Protein AF-A0A9D7NN34-F1 (afdb_monomer_lite)

pLDDT: mean 75.76, std 14.56, range [38.5, 91.81]

Sequence (81 aa):
PPGGATITYYQRTRHLFGELKIEIIGPDGDVVDSLPASKRRGINRITWSMRVKPPRVPKAAQIAFSGTRAARPAWHVYGCA

Radius of gyration: 25.1 Å; chains: 1; bounding box: 82×32×32 Å

Foldseek 3Di:
D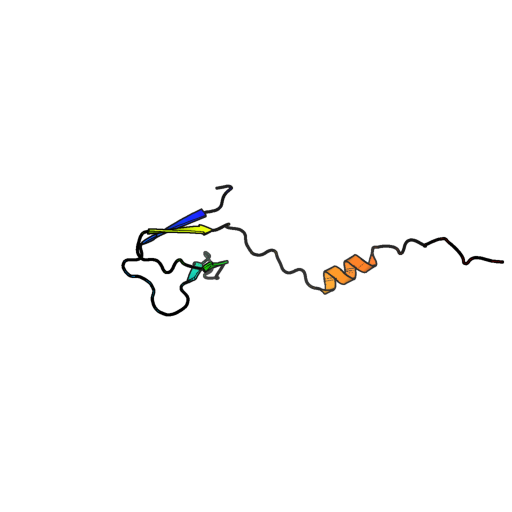QQADKDKDAAQDFQDDDWDWDFDADPVRDGQDIHGFDRDHGIGIDGHNPDGDPDDDPPVVVVVVVVPPPDDDPDDDDDDD

Structure (mmCIF, N/CA/C/O backbone):
data_AF-A0A9D7NN34-F1
#
_entry.id   AF-A0A9D7NN34-F1
#
loop_
_atom_site.group_PDB
_atom_site.id
_atom_site.type_symbol
_atom_site.label_atom_id
_atom_site.label_alt_id
_atom_site.label_comp_id
_atom_site.label_asym_id
_atom_site.label_entity_id
_atom_site.label_seq_id
_atom_site.pdbx_PDB_ins_code
_atom_site.Cartn_x
_atom_site.Cartn_y
_atom_site.Cartn_z
_atom_site.occupancy
_atom_site.B_iso_or_equiv
_atom_site.auth_seq_id
_atom_site.auth_comp_id
_atom_site.auth_asym_id
_atom_site.auth_atom_id
_atom_site.pdbx_PDB_model_num
ATOM 1 N N . PRO A 1 1 ? 6.081 10.994 -8.712 1.00 55.22 1 PRO A N 1
ATOM 2 C CA . PRO A 1 1 ? 6.758 11.788 -7.658 1.00 55.22 1 PRO A CA 1
ATOM 3 C C . PRO A 1 1 ? 8.029 11.060 -7.208 1.00 55.22 1 PRO A C 1
ATOM 5 O O . PRO A 1 1 ? 7.987 9.835 -7.104 1.00 55.22 1 PRO A O 1
ATOM 8 N N . PRO A 1 2 ? 9.138 11.770 -6.959 1.00 66.06 2 PRO A N 1
ATOM 9 C CA . PRO A 1 2 ? 10.435 11.162 -6.637 1.00 66.06 2 PRO A CA 1
ATOM 10 C C . PRO A 1 2 ? 10.448 10.314 -5.346 1.00 66.06 2 PRO A C 1
ATOM 12 O O . PRO A 1 2 ? 11.355 9.510 -5.165 1.00 66.06 2 PRO A O 1
ATOM 15 N N . GLY A 1 3 ? 9.432 10.441 -4.479 1.00 74.12 3 GLY A N 1
ATOM 16 C CA . GLY A 1 3 ? 9.305 9.710 -3.208 1.00 74.12 3 GLY A CA 1
ATOM 17 C C . GLY A 1 3 ? 8.355 8.502 -3.198 1.00 74.12 3 GLY A C 1
ATOM 18 O O . GLY A 1 3 ? 8.104 7.958 -2.127 1.00 74.12 3 GLY A O 1
ATOM 19 N N . GLY A 1 4 ? 7.811 8.085 -4.346 1.00 82.06 4 GLY A N 1
ATOM 20 C CA . GLY A 1 4 ? 6.770 7.049 -4.398 1.00 82.06 4 GLY A CA 1
ATOM 21 C C . GLY A 1 4 ? 5.347 7.614 -4.483 1.00 82.06 4 GLY A C 1
ATOM 22 O O . GLY A 1 4 ? 5.127 8.813 -4.300 1.00 82.06 4 GLY A O 1
ATOM 23 N N . ALA A 1 5 ? 4.379 6.759 -4.808 1.00 85.19 5 ALA A N 1
ATOM 24 C CA . ALA A 1 5 ? 2.957 7.082 -4.779 1.00 85.19 5 ALA A CA 1
ATOM 25 C C . ALA A 1 5 ? 2.376 6.798 -3.392 1.00 85.19 5 ALA A C 1
ATOM 27 O O . ALA A 1 5 ? 2.624 5.749 -2.804 1.00 85.19 5 ALA A O 1
ATOM 28 N N . THR A 1 6 ? 1.573 7.719 -2.875 1.00 87.94 6 THR A N 1
ATOM 29 C CA . THR A 1 6 ? 0.942 7.566 -1.564 1.00 87.94 6 THR A CA 1
ATOM 30 C C . THR A 1 6 ? -0.495 7.100 -1.733 1.00 87.94 6 THR A C 1
ATOM 32 O O . THR A 1 6 ? -1.345 7.851 -2.204 1.00 87.94 6 THR A O 1
ATOM 35 N N . ILE A 1 7 ? -0.780 5.878 -1.298 1.00 88.62 7 ILE A N 1
ATOM 36 C CA . ILE A 1 7 ? -2.115 5.285 -1.329 1.00 88.62 7 ILE A CA 1
ATOM 37 C C . ILE A 1 7 ? -2.749 5.509 0.041 1.00 88.62 7 ILE A C 1
ATOM 39 O O . ILE A 1 7 ? -2.251 5.027 1.060 1.00 88.62 7 ILE A O 1
ATOM 43 N N . THR A 1 8 ? -3.836 6.276 0.074 1.00 91.81 8 THR A N 1
ATOM 44 C CA . THR A 1 8 ? -4.599 6.536 1.299 1.00 91.81 8 THR A CA 1
ATOM 45 C C . THR A 1 8 ? -5.957 5.860 1.189 1.00 91.81 8 THR A C 1
ATOM 47 O O . THR A 1 8 ? -6.677 6.088 0.223 1.00 91.81 8 THR A O 1
ATOM 50 N N . TYR A 1 9 ? -6.310 5.037 2.173 1.00 89.12 9 TYR A N 1
ATOM 51 C CA . TYR A 1 9 ? -7.576 4.309 2.203 1.00 89.12 9 TYR A CA 1
ATOM 52 C C . TYR A 1 9 ? -8.193 4.344 3.599 1.00 89.12 9 TYR A C 1
ATOM 54 O O . TYR A 1 9 ? -7.505 4.510 4.610 1.00 89.12 9 TYR A O 1
ATOM 62 N N . TYR A 1 10 ? -9.514 4.195 3.648 1.00 91.75 10 TYR A N 1
ATOM 63 C CA . TYR A 1 10 ? -10.274 4.206 4.889 1.00 91.75 10 TYR A CA 1
ATOM 64 C C . TYR A 1 10 ? -10.704 2.793 5.283 1.00 91.75 10 TYR A C 1
ATOM 66 O O . TYR A 1 10 ? -11.354 2.090 4.512 1.00 91.75 10 TYR A O 1
ATOM 74 N N .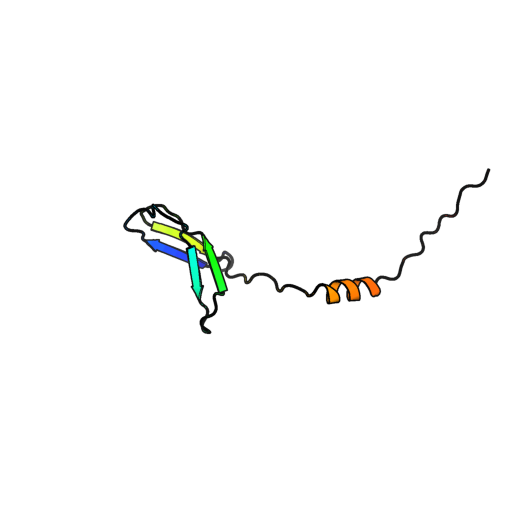 GLN A 1 11 ? -10.389 2.399 6.515 1.00 89.75 11 GLN A N 1
ATOM 7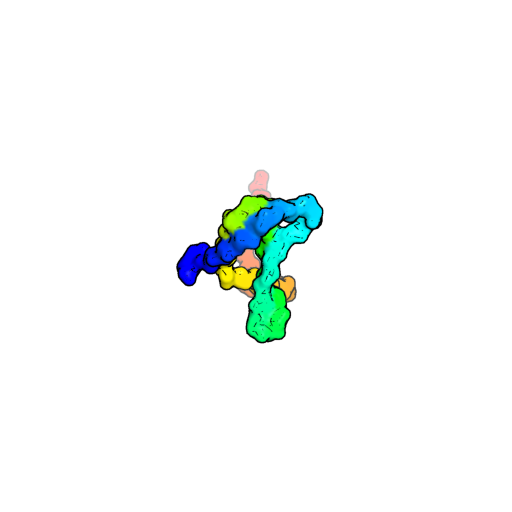5 C CA . GLN A 1 11 ? -10.910 1.188 7.140 1.00 89.75 11 GLN A CA 1
ATOM 76 C C . GLN A 1 11 ? -11.964 1.542 8.185 1.00 89.75 11 GLN A C 1
ATOM 78 O O . GLN A 1 11 ? -11.647 2.125 9.225 1.00 89.75 11 GLN A O 1
ATOM 83 N N . ARG A 1 12 ? -13.215 1.130 7.943 1.00 89.31 12 ARG A N 1
ATOM 84 C CA . ARG A 1 12 ? -14.326 1.319 8.894 1.00 89.31 12 ARG A CA 1
ATOM 85 C C . ARG A 1 12 ? -14.112 0.543 10.197 1.00 89.31 12 ARG A C 1
ATOM 87 O O . ARG A 1 12 ? -14.369 1.078 11.277 1.00 89.31 12 ARG A O 1
ATOM 94 N N . THR A 1 13 ? -13.609 -0.683 10.087 1.00 87.25 13 THR A N 1
ATOM 95 C CA . THR A 1 13 ? -13.396 -1.615 11.202 1.00 87.25 13 THR A CA 1
ATOM 96 C C . THR A 1 13 ? -11.964 -2.133 11.165 1.00 87.25 13 THR A C 1
ATOM 98 O O . THR A 1 13 ? -11.366 -2.236 10.095 1.00 87.25 13 THR A O 1
ATOM 101 N N . ARG A 1 14 ? -11.403 -2.445 12.339 1.00 86.25 14 ARG A N 1
ATOM 102 C CA . ARG A 1 14 ? -10.079 -3.064 12.452 1.00 86.25 14 ARG A CA 1
ATOM 103 C C . ARG A 1 14 ? -10.098 -4.419 11.744 1.00 86.25 14 ARG A C 1
ATOM 105 O O . ARG A 1 14 ? -11.026 -5.192 11.955 1.00 86.25 14 ARG A O 1
ATOM 112 N N . HIS A 1 15 ? -9.073 -4.734 10.963 1.00 85.88 15 HIS A N 1
ATOM 113 C CA . HIS A 1 15 ? -8.918 -6.087 10.440 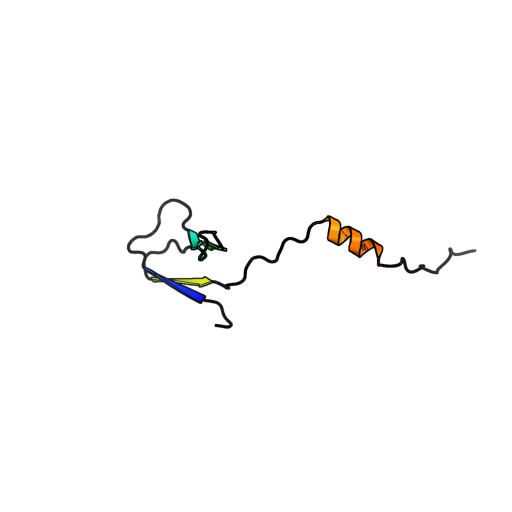1.00 85.88 15 HIS A CA 1
ATOM 114 C C . HIS A 1 15 ? -8.403 -7.000 11.565 1.00 85.88 15 HIS A C 1
ATOM 116 O O . HIS A 1 15 ? -7.270 -6.832 12.026 1.00 85.88 15 HIS A O 1
ATOM 122 N N . LEU A 1 16 ? -9.257 -7.901 12.065 1.00 83.00 16 LEU A N 1
ATOM 123 C CA . LEU A 1 16 ? -8.924 -8.787 13.189 1.00 83.00 16 LEU A CA 1
ATOM 124 C C . LEU A 1 16 ? -8.220 -10.076 12.754 1.00 83.00 16 LEU A C 1
ATOM 126 O O . LEU A 1 16 ? -7.342 -10.543 13.476 1.00 83.00 16 LEU A O 1
ATOM 130 N N . PHE A 1 17 ? -8.568 -10.633 11.592 1.00 80.00 17 PHE A N 1
ATOM 131 C CA . PHE A 1 17 ? -8.169 -11.991 11.223 1.00 80.00 17 PHE A CA 1
ATOM 132 C C . PHE A 1 17 ? -7.498 -12.044 9.865 1.00 80.00 17 PHE A C 1
ATOM 134 O O . PHE A 1 17 ? -8.093 -11.648 8.871 1.00 80.00 17 PHE A O 1
ATOM 141 N N . GLY A 1 18 ? -6.298 -12.619 9.847 1.00 85.00 18 GLY A N 1
ATOM 142 C CA . GLY A 1 18 ? -5.534 -12.841 8.631 1.00 85.00 18 GLY A CA 1
ATOM 143 C C . GLY A 1 18 ? -4.508 -11.754 8.334 1.00 85.00 18 GLY A C 1
ATOM 144 O O . GLY A 1 18 ? -4.230 -10.837 9.126 1.00 85.00 18 GLY A O 1
ATOM 145 N N . GLU A 1 19 ? -3.875 -11.937 7.185 1.00 83.00 19 GLU A N 1
ATOM 146 C CA . GLU A 1 19 ? -2.986 -10.967 6.578 1.00 83.00 19 GLU A CA 1
ATOM 147 C C . GLU A 1 19 ? -3.800 -10.069 5.653 1.00 83.00 19 GLU A C 1
ATOM 149 O O . GLU A 1 19 ? -4.533 -10.544 4.787 1.00 83.00 19 GLU A O 1
ATOM 154 N N . LEU A 1 20 ? -3.664 -8.761 5.848 1.00 87.19 20 LEU A N 1
ATOM 155 C CA . LEU A 1 20 ? -4.242 -7.783 4.949 1.00 87.19 20 LEU A CA 1
ATOM 156 C C . LEU A 1 20 ? -3.131 -7.275 4.040 1.00 87.19 20 LEU A C 1
ATOM 158 O O . LEU A 1 20 ? -2.144 -6.710 4.518 1.00 87.19 20 LEU A O 1
ATOM 162 N N . LYS A 1 21 ? -3.319 -7.452 2.739 1.00 89.12 21 LYS A N 1
ATOM 163 C CA . LYS A 1 21 ? -2.415 -6.972 1.698 1.00 89.12 21 LYS A CA 1
ATOM 164 C C . LYS A 1 21 ? -3.188 -6.178 0.655 1.00 89.12 21 LYS A C 1
ATOM 166 O O . LYS A 1 21 ? -4.388 -6.375 0.480 1.00 89.12 21 LYS A O 1
ATOM 171 N N . ILE A 1 22 ? -2.489 -5.264 -0.002 1.00 88.50 22 ILE A N 1
ATOM 172 C CA . ILE A 1 22 ? -2.983 -4.509 -1.150 1.00 88.50 22 ILE A CA 1
ATOM 173 C C . ILE A 1 22 ? -2.179 -4.966 -2.355 1.00 88.50 22 ILE A C 1
ATOM 175 O O . ILE A 1 22 ? -0.956 -4.842 -2.361 1.00 88.50 22 ILE A O 1
ATOM 179 N N . GLU A 1 23 ? -2.871 -5.483 -3.359 1.00 89.00 23 GLU A N 1
ATOM 180 C CA . GLU A 1 23 ? -2.273 -5.881 -4.629 1.00 89.00 23 GLU A CA 1
ATOM 181 C C . GLU A 1 23 ? -2.479 -4.769 -5.648 1.00 89.00 23 GLU A C 1
ATOM 183 O O . GLU A 1 23 ? -3.574 -4.218 -5.782 1.00 89.00 23 GLU A O 1
ATOM 188 N N . ILE A 1 24 ? -1.402 -4.413 -6.338 1.00 87.88 24 ILE A N 1
ATOM 189 C CA . ILE A 1 24 ? -1.425 -3.392 -7.376 1.00 87.88 24 ILE A CA 1
ATOM 190 C C . ILE A 1 24 ? -1.431 -4.107 -8.714 1.00 87.88 24 ILE A C 1
ATOM 192 O O . ILE A 1 24 ? -0.474 -4.798 -9.061 1.00 87.88 24 ILE A O 1
ATOM 196 N N . ILE A 1 25 ? -2.529 -3.939 -9.439 1.00 88.94 25 ILE A N 1
ATOM 197 C CA . ILE A 1 25 ? -2.779 -4.615 -10.706 1.00 88.94 25 ILE A CA 1
ATOM 198 C C . ILE A 1 25 ? -2.414 -3.662 -11.845 1.00 88.94 25 ILE A C 1
ATOM 200 O O . ILE A 1 25 ? -2.801 -2.490 -11.836 1.00 88.94 25 ILE A O 1
ATOM 204 N N . GLY A 1 26 ? -1.621 -4.162 -12.789 1.00 84.88 26 GLY A N 1
ATOM 205 C CA . GLY A 1 26 ? -1.246 -3.453 -14.007 1.00 84.88 26 GLY A CA 1
ATOM 206 C C . GLY A 1 26 ? -2.362 -3.461 -15.060 1.00 84.88 26 GLY A C 1
ATOM 207 O O . GLY A 1 26 ? -3.373 -4.140 -14.893 1.00 84.88 26 GLY A O 1
ATOM 208 N N . PRO A 1 27 ? -2.189 -2.731 -16.173 1.00 85.12 27 PRO A N 1
ATOM 209 C CA . PRO A 1 27 ? -3.179 -2.687 -17.254 1.00 85.12 27 PRO A CA 1
ATOM 210 C C . PRO A 1 27 ? -3.453 -4.065 -17.880 1.00 85.12 27 PRO A C 1
ATOM 212 O O . PRO A 1 27 ? -4.572 -4.319 -18.313 1.00 85.12 27 PRO A O 1
ATOM 215 N N . ASP A 1 28 ? -2.466 -4.960 -17.860 1.00 86.25 28 ASP A N 1
ATOM 216 C CA . ASP A 1 28 ? -2.555 -6.310 -18.429 1.00 86.25 28 ASP A CA 1
ATOM 217 C C . ASP A 1 28 ? -3.184 -7.338 -17.463 1.00 86.25 28 ASP A C 1
ATOM 219 O O . ASP A 1 28 ? -3.289 -8.518 -17.783 1.00 86.25 28 ASP A O 1
ATOM 223 N N . GLY A 1 29 ? -3.612 -6.905 -16.268 1.00 85.31 29 GLY A N 1
ATOM 224 C CA . GLY A 1 29 ? -4.181 -7.777 -15.233 1.00 85.31 29 GLY A CA 1
ATOM 225 C C . GLY A 1 29 ? -3.146 -8.470 -14.339 1.00 85.31 29 GLY A C 1
ATOM 226 O O . GLY A 1 29 ? -3.522 -9.136 -13.375 1.00 85.31 29 GLY A O 1
ATOM 227 N N . ASP A 1 30 ? -1.853 -8.276 -14.604 1.00 84.31 30 ASP A N 1
ATOM 228 C CA . ASP A 1 30 ? -0.766 -8.835 -13.801 1.00 84.31 30 ASP A CA 1
ATOM 229 C C . ASP A 1 30 ? -0.566 -8.092 -12.470 1.00 84.31 30 ASP A C 1
ATOM 231 O O . ASP A 1 30 ? -0.700 -6.866 -12.378 1.00 84.31 30 ASP A O 1
ATOM 235 N N . VAL A 1 31 ? -0.180 -8.837 -11.427 1.00 84.44 31 VAL A N 1
ATOM 236 C CA . VAL A 1 31 ? 0.166 -8.275 -10.113 1.00 84.44 31 VAL A CA 1
ATOM 237 C C . VAL A 1 31 ? 1.571 -7.680 -10.170 1.00 84.44 31 VAL A C 1
ATOM 239 O O . VAL A 1 31 ? 2.571 -8.397 -10.204 1.00 84.44 31 VAL A O 1
ATOM 242 N N . VAL A 1 32 ? 1.644 -6.351 -10.150 1.00 84.62 32 VAL A N 1
ATOM 243 C CA . VAL A 1 32 ? 2.901 -5.594 -10.207 1.00 84.62 32 VAL A CA 1
ATOM 244 C C . VAL A 1 32 ? 3.625 -5.639 -8.863 1.00 84.62 32 VAL A C 1
ATOM 246 O O . VAL A 1 32 ? 4.847 -5.788 -8.818 1.00 84.62 32 VAL A O 1
ATOM 249 N N . ASP A 1 33 ? 2.880 -5.491 -7.766 1.00 83.31 33 ASP A N 1
ATOM 250 C CA . ASP A 1 33 ? 3.433 -5.470 -6.413 1.00 83.31 33 ASP A CA 1
ATOM 251 C C . ASP A 1 33 ? 2.369 -5.825 -5.361 1.00 83.31 33 ASP A C 1
ATOM 253 O O . ASP A 1 33 ? 1.169 -5.625 -5.573 1.00 83.31 33 ASP A O 1
ATOM 257 N N . SER A 1 34 ? 2.820 -6.326 -4.211 1.00 85.88 34 SER A N 1
ATOM 258 C CA . SER A 1 34 ? 1.978 -6.648 -3.055 1.00 85.88 34 SER A CA 1
ATOM 259 C C . SER A 1 34 ? 2.487 -5.898 -1.832 1.00 85.88 34 SER A C 1
ATOM 261 O O . SER A 1 34 ? 3.563 -6.189 -1.309 1.00 85.88 34 SER A O 1
ATOM 263 N N . LEU A 1 35 ? 1.687 -4.956 -1.339 1.00 87.06 35 LEU A N 1
ATOM 264 C CA . LEU A 1 35 ? 2.033 -4.110 -0.203 1.00 87.06 35 LEU A CA 1
ATOM 265 C C . LEU A 1 35 ? 1.354 -4.594 1.083 1.00 87.06 35 LEU A C 1
ATOM 267 O O . LEU A 1 35 ? 0.150 -4.876 1.073 1.00 87.06 35 LEU A O 1
ATOM 271 N N . PRO A 1 36 ? 2.077 -4.639 2.217 1.00 84.81 36 PRO A N 1
ATOM 272 C CA . PRO A 1 36 ? 1.471 -4.968 3.498 1.00 84.81 36 PRO A CA 1
ATOM 273 C C . PRO A 1 36 ? 0.535 -3.838 3.937 1.00 84.81 36 PRO A C 1
ATOM 275 O O . PRO A 1 36 ? 0.926 -2.670 3.988 1.00 84.81 36 PRO A O 1
ATOM 278 N N . ALA A 1 37 ? -0.706 -4.178 4.282 1.00 84.50 37 ALA A N 1
ATOM 279 C CA . ALA A 1 37 ? -1.685 -3.202 4.733 1.00 84.50 37 ALA A CA 1
ATOM 280 C C . ALA A 1 37 ? -1.668 -3.032 6.260 1.00 84.50 37 ALA A C 1
ATOM 282 O O . ALA A 1 37 ? -1.450 -3.973 7.026 1.00 84.50 37 ALA A O 1
ATOM 283 N N . SER A 1 38 ? -1.967 -1.818 6.727 1.00 84.75 38 SER A N 1
ATOM 284 C CA . SER A 1 38 ? -2.172 -1.555 8.152 1.00 84.75 38 SER A CA 1
ATOM 285 C C . SER A 1 38 ? -3.480 -2.199 8.605 1.00 84.75 38 SER A C 1
ATOM 287 O O . SER A 1 38 ? -4.522 -2.049 7.969 1.00 84.75 38 SER A O 1
ATOM 289 N N . LYS A 1 39 ? -3.442 -2.893 9.745 1.00 84.62 39 LYS A N 1
ATOM 290 C CA . LYS A 1 39 ? -4.628 -3.515 10.358 1.00 84.62 39 LYS A CA 1
ATOM 291 C C . LYS A 1 39 ? -5.468 -2.525 11.175 1.00 84.62 39 LYS A C 1
ATOM 293 O O . LYS A 1 39 ? -6.466 -2.924 11.770 1.00 84.62 39 LYS A O 1
ATOM 298 N N . ARG A 1 40 ? -5.031 -1.267 11.308 1.00 88.06 40 ARG A N 1
ATOM 299 C CA . ARG A 1 40 ? -5.652 -0.266 12.190 1.00 88.06 40 ARG A CA 1
ATOM 300 C C . ARG A 1 40 ? -6.900 0.334 11.545 1.00 88.06 40 ARG A C 1
ATOM 302 O O . ARG A 1 40 ? -6.853 0.751 10.396 1.00 88.06 40 ARG A O 1
ATOM 309 N N . ARG A 1 41 ? -7.981 0.465 12.322 1.00 89.62 41 ARG A N 1
ATOM 310 C CA . ARG A 1 41 ? -9.169 1.237 11.924 1.00 89.62 41 ARG A CA 1
ATOM 311 C C . ARG A 1 41 ? -8.786 2.696 11.659 1.00 89.62 41 ARG A C 1
ATOM 313 O O . ARG A 1 41 ? -8.019 3.273 12.426 1.00 89.62 41 ARG A O 1
ATOM 320 N N . GLY A 1 42 ? -9.411 3.301 10.653 1.00 90.88 42 GLY A N 1
ATOM 321 C CA . GLY A 1 42 ? -9.261 4.713 10.323 1.00 90.88 42 GLY A CA 1
ATOM 322 C C . GLY A 1 42 ? -8.595 4.933 8.972 1.00 90.88 42 GLY A C 1
ATOM 323 O O . GLY A 1 42 ? -8.665 4.086 8.082 1.00 90.88 42 GLY A O 1
ATOM 324 N N . ILE A 1 43 ? -7.994 6.110 8.814 1.00 91.69 43 ILE A N 1
ATOM 325 C CA . ILE A 1 43 ? -7.265 6.482 7.604 1.00 91.69 43 ILE A CA 1
ATOM 326 C C . ILE A 1 43 ? -5.879 5.849 7.675 1.00 91.69 43 ILE A C 1
ATOM 328 O O . ILE A 1 43 ? -5.080 6.183 8.547 1.00 91.69 43 ILE A O 1
ATOM 332 N N . ASN A 1 44 ? -5.596 4.957 6.733 1.00 91.00 44 ASN A N 1
ATOM 333 C CA . ASN A 1 44 ? -4.292 4.338 6.576 1.00 91.00 44 ASN A CA 1
ATOM 334 C C . ASN A 1 44 ? -3.627 4.879 5.315 1.00 91.00 44 ASN A C 1
ATOM 336 O O . ASN A 1 44 ? -4.253 4.994 4.261 1.00 91.00 44 ASN A O 1
ATOM 340 N N . ARG A 1 45 ? -2.341 5.201 5.437 1.00 89.50 45 ARG A N 1
ATOM 341 C CA . ARG A 1 45 ? -1.522 5.744 4.359 1.00 89.50 45 ARG A CA 1
ATOM 342 C C . ARG A 1 45 ? -0.320 4.841 4.141 1.00 89.50 45 ARG A C 1
ATOM 344 O O . ARG A 1 45 ? 0.397 4.544 5.091 1.00 89.50 45 ARG A O 1
ATOM 351 N N . ILE A 1 46 ? -0.118 4.414 2.902 1.00 89.19 46 ILE A N 1
ATOM 352 C CA . ILE A 1 46 ? 0.989 3.546 2.502 1.00 89.19 46 ILE A CA 1
ATOM 353 C C . ILE A 1 46 ? 1.736 4.214 1.356 1.00 89.19 46 ILE A C 1
ATOM 355 O O . ILE A 1 46 ? 1.119 4.750 0.437 1.00 89.19 46 ILE A O 1
ATOM 359 N N . THR A 1 47 ? 3.063 4.175 1.419 1.00 88.38 47 THR A N 1
ATOM 360 C CA . THR A 1 47 ? 3.931 4.673 0.353 1.00 88.38 47 THR A CA 1
ATOM 361 C C . THR A 1 47 ? 4.355 3.510 -0.529 1.00 88.38 47 THR A C 1
ATOM 363 O O . THR A 1 47 ? 5.020 2.583 -0.072 1.00 88.38 47 THR A O 1
ATOM 366 N N . TRP A 1 48 ? 3.983 3.567 -1.800 1.00 87.62 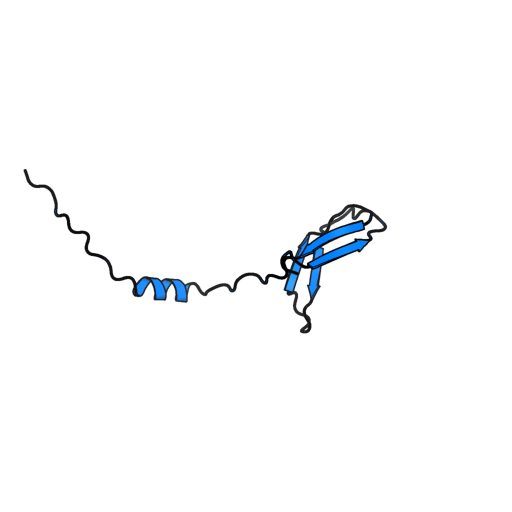48 TRP A N 1
ATOM 367 C CA . TRP A 1 48 ? 4.408 2.637 -2.831 1.00 87.62 48 TRP A CA 1
ATOM 368 C C . TRP A 1 48 ? 5.594 3.215 -3.598 1.00 87.62 48 TRP A C 1
ATOM 370 O O . TRP A 1 48 ? 5.500 4.289 -4.191 1.00 87.62 48 TRP A O 1
ATOM 380 N N . SER A 1 49 ? 6.720 2.507 -3.618 1.00 80.8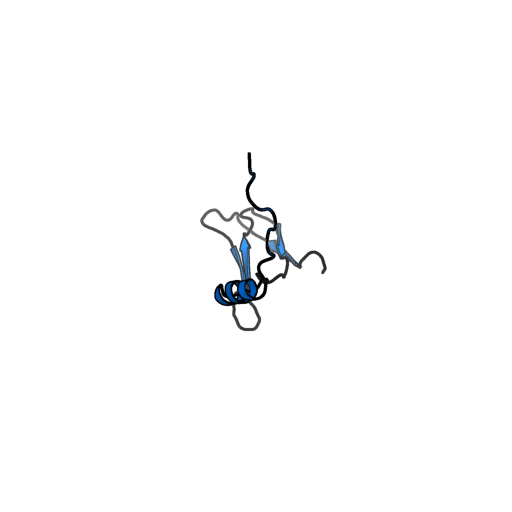8 49 SER A N 1
ATOM 381 C CA . SER A 1 49 ? 7.950 2.984 -4.259 1.00 80.88 49 SER A CA 1
ATOM 382 C C . SER A 1 49 ? 7.882 3.003 -5.792 1.00 80.88 49 SER A C 1
ATOM 384 O O . SER A 1 49 ? 8.795 3.550 -6.409 1.00 80.88 49 SER A O 1
ATOM 386 N N . MET A 1 50 ? 6.826 2.439 -6.406 1.00 81.12 50 MET A N 1
ATOM 387 C CA . MET A 1 50 ? 6.633 2.307 -7.865 1.00 81.12 50 MET A CA 1
ATOM 388 C C . MET A 1 50 ? 7.817 1.648 -8.592 1.00 81.12 50 MET A C 1
ATOM 390 O O . MET A 1 50 ? 7.935 1.727 -9.813 1.00 81.12 50 MET A O 1
ATOM 394 N N . ARG A 1 51 ? 8.728 1.016 -7.848 1.00 78.31 51 ARG A N 1
ATOM 395 C CA . ARG A 1 51 ? 9.876 0.313 -8.404 1.00 78.31 51 ARG A CA 1
ATOM 396 C C . ARG A 1 51 ? 9.503 -1.143 -8.545 1.00 78.31 51 ARG A C 1
ATOM 398 O O . ARG A 1 51 ? 9.172 -1.799 -7.564 1.00 78.31 51 ARG A O 1
ATOM 405 N N . VAL A 1 52 ? 9.619 -1.646 -9.764 1.00 70.44 52 VAL A N 1
ATOM 406 C CA . VAL A 1 52 ? 9.525 -3.078 -10.015 1.00 70.44 52 VAL A CA 1
ATOM 407 C C . VAL A 1 52 ? 10.740 -3.756 -9.385 1.00 70.44 52 VAL A C 1
ATOM 409 O O . VAL A 1 52 ? 11.838 -3.187 -9.335 1.00 70.44 52 VAL A O 1
ATOM 412 N N . LYS A 1 53 ? 10.548 -4.980 -8.889 1.00 69.19 53 LYS A N 1
ATOM 413 C CA . LYS A 1 53 ? 11.654 -5.822 -8.437 1.00 69.19 53 LYS A CA 1
ATOM 414 C C . LYS A 1 53 ? 12.712 -5.893 -9.547 1.00 69.19 53 LYS A C 1
ATOM 416 O O . LYS A 1 53 ? 12.345 -6.144 -10.695 1.00 69.19 53 LYS A O 1
ATOM 421 N N . PRO A 1 54 ? 14.006 -5.695 -9.238 1.00 72.06 54 PRO A N 1
ATOM 422 C CA . PRO A 1 54 ? 15.041 -5.778 -10.256 1.00 72.06 54 PRO A CA 1
ATOM 423 C C . PRO A 1 54 ? 14.976 -7.134 -10.973 1.00 72.06 54 PRO A C 1
ATOM 425 O O . PRO A 1 54 ? 14.674 -8.152 -10.330 1.00 72.06 54 PRO A O 1
ATOM 428 N N . PRO A 1 55 ? 15.244 -7.165 -12.290 1.00 74.75 55 PRO A N 1
ATOM 429 C CA . PRO A 1 55 ? 15.159 -8.391 -13.062 1.00 74.75 55 PRO A CA 1
ATOM 430 C C . PRO A 1 55 ? 16.119 -9.428 -12.484 1.00 74.75 55 PRO A C 1
ATOM 432 O O . PRO A 1 55 ? 17.274 -9.137 -12.159 1.00 74.75 55 PRO A O 1
ATOM 435 N N . ARG A 1 56 ? 15.641 -10.666 -12.341 1.00 76.31 56 ARG A N 1
ATOM 436 C CA . ARG A 1 56 ? 16.501 -11.780 -11.943 1.00 76.31 56 ARG A CA 1
ATOM 437 C C . ARG A 1 56 ? 17.415 -12.115 -13.116 1.00 76.31 56 ARG A C 1
ATOM 439 O O . ARG A 1 56 ? 16.964 -12.687 -14.102 1.00 76.31 56 ARG A O 1
ATOM 446 N N . VAL A 1 57 ? 18.696 -11.777 -12.999 1.00 76.81 57 VAL A N 1
ATOM 447 C CA . VAL A 1 57 ? 19.703 -12.236 -13.960 1.00 76.81 57 VAL A CA 1
ATOM 448 C C . VAL A 1 57 ? 19.846 -13.760 -13.857 1.00 76.81 57 VAL A C 1
ATOM 450 O O . VAL A 1 57 ? 19.951 -14.291 -12.745 1.00 76.81 57 VAL A O 1
ATOM 453 N N . PRO A 1 58 ? 19.835 -14.497 -14.980 1.00 71.69 58 PRO A N 1
ATOM 454 C CA . PRO A 1 58 ? 20.054 -15.934 -14.946 1.00 71.69 58 PRO A CA 1
ATOM 455 C C . PRO A 1 58 ? 21.472 -16.225 -14.445 1.00 71.69 58 PRO A C 1
ATOM 457 O O . PRO A 1 58 ? 22.436 -15.568 -14.845 1.00 71.69 58 PRO A O 1
ATOM 460 N N . LYS A 1 59 ? 21.616 -17.244 -13.589 1.00 64.62 59 LYS A N 1
ATOM 461 C CA . LYS A 1 59 ? 22.915 -17.641 -13.012 1.00 64.62 59 LYS A CA 1
ATOM 462 C C . LYS A 1 59 ? 23.985 -17.903 -14.085 1.00 64.62 59 LYS A C 1
ATOM 464 O O . LYS A 1 59 ? 25.147 -17.586 -13.864 1.00 64.62 59 LYS A O 1
ATOM 469 N N . ALA A 1 60 ? 23.596 -18.406 -15.259 1.00 60.81 60 ALA A N 1
ATOM 470 C CA . ALA A 1 60 ? 24.510 -18.667 -16.374 1.00 60.81 60 ALA A CA 1
ATOM 471 C C . ALA A 1 60 ? 25.216 -17.399 -16.900 1.00 60.81 60 ALA A C 1
ATOM 473 O O . ALA A 1 60 ? 26.402 -17.448 -17.214 1.00 60.81 60 ALA A O 1
ATOM 474 N N . ALA A 1 61 ? 24.532 -16.247 -16.919 1.00 59.00 61 ALA A N 1
ATOM 475 C CA . ALA A 1 61 ? 25.125 -14.980 -17.359 1.00 59.00 61 ALA A CA 1
ATOM 476 C C . ALA A 1 61 ? 26.202 -14.466 -16.383 1.00 59.00 61 ALA A C 1
ATOM 478 O O . ALA A 1 61 ? 27.177 -13.849 -16.803 1.00 59.00 61 ALA A O 1
ATOM 479 N N . GLN A 1 62 ? 26.066 -14.769 -15.085 1.00 60.84 62 GLN A N 1
ATOM 480 C CA . GLN A 1 62 ? 27.082 -14.447 -14.075 1.00 60.84 62 GLN A CA 1
ATOM 481 C C . GLN A 1 62 ? 28.344 -15.304 -14.239 1.00 60.84 62 GLN A C 1
ATOM 483 O O . GLN A 1 62 ? 29.456 -14.798 -14.107 1.00 60.84 62 GLN A O 1
ATOM 488 N N . ILE A 1 63 ? 28.183 -16.587 -14.574 1.00 58.88 63 ILE A N 1
ATOM 489 C CA . ILE A 1 63 ? 29.311 -17.501 -14.805 1.00 58.88 63 ILE A CA 1
ATOM 490 C C . ILE A 1 63 ? 30.067 -17.105 -16.082 1.00 58.88 63 ILE A C 1
ATOM 492 O O . ILE A 1 63 ? 31.294 -17.029 -16.063 1.00 58.88 63 ILE A O 1
ATOM 496 N N . ALA A 1 64 ? 29.355 -16.755 -17.159 1.00 58.56 64 ALA A N 1
ATOM 497 C CA . ALA A 1 64 ? 29.966 -16.272 -18.400 1.00 58.56 64 ALA A CA 1
ATOM 498 C C . ALA A 1 64 ? 30.780 -14.978 -18.197 1.00 58.56 64 ALA A C 1
ATOM 500 O O . ALA A 1 64 ? 31.869 -14.839 -18.751 1.00 58.56 64 ALA A O 1
ATOM 501 N N . PHE A 1 65 ? 30.307 -14.061 -17.344 1.00 59.38 65 PHE A N 1
ATOM 502 C CA . PHE A 1 65 ? 31.044 -12.840 -16.999 1.00 59.38 65 PHE A CA 1
ATOM 503 C C . PHE A 1 65 ? 32.257 -13.093 -16.084 1.00 59.38 65 PHE A C 1
ATOM 505 O O . PHE A 1 65 ? 33.190 -12.296 -16.051 1.00 59.38 65 PHE A O 1
ATOM 512 N N . SER A 1 66 ? 32.295 -14.216 -15.360 1.00 59.09 66 SER A N 1
ATOM 513 C CA . SER A 1 66 ? 33.493 -14.620 -14.614 1.00 59.09 66 SER A CA 1
ATOM 514 C C . SER A 1 66 ? 34.607 -15.142 -15.529 1.00 59.09 66 SER A C 1
ATOM 516 O O . SER A 1 66 ? 35.770 -15.095 -15.136 1.00 59.09 66 SER A O 1
ATOM 518 N N . GLY A 1 67 ? 34.274 -15.611 -16.737 1.00 59.69 67 GLY A N 1
ATOM 519 C CA . GLY A 1 67 ? 35.238 -16.123 -17.717 1.00 59.69 67 GLY A CA 1
ATOM 520 C C . GLY A 1 67 ? 36.044 -15.042 -18.447 1.00 59.69 67 GLY A C 1
ATOM 521 O O . GLY A 1 67 ? 37.056 -15.356 -19.063 1.00 59.69 67 GLY A O 1
ATOM 522 N N . THR A 1 68 ? 35.638 -13.770 -18.366 1.00 61.44 68 THR A N 1
ATOM 523 C CA . THR A 1 68 ? 36.336 -12.639 -19.011 1.00 61.44 68 THR A CA 1
ATOM 524 C C . THR A 1 68 ? 37.319 -11.917 -18.086 1.00 61.44 68 THR A C 1
ATOM 526 O O . THR A 1 68 ? 38.076 -11.056 -18.538 1.00 61.44 68 THR A O 1
ATOM 529 N N . ARG A 1 69 ? 37.367 -12.268 -16.791 1.00 57.47 69 ARG A N 1
ATOM 530 C CA . ARG A 1 69 ? 38.402 -11.779 -15.869 1.00 57.47 69 ARG A CA 1
ATOM 531 C C . ARG A 1 69 ? 39.638 -12.661 -16.001 1.00 57.47 69 ARG A C 1
ATOM 533 O O . ARG A 1 69 ? 39.720 -13.719 -15.386 1.00 57.47 69 ARG A O 1
ATOM 540 N N . ALA A 1 70 ? 40.598 -12.209 -16.805 1.00 53.88 70 ALA A N 1
ATOM 541 C CA . ALA A 1 70 ? 41.915 -12.828 -16.893 1.00 53.88 70 ALA A CA 1
ATOM 542 C C . ALA A 1 70 ? 42.530 -12.969 -15.488 1.00 53.88 70 ALA A C 1
ATOM 544 O O . ALA A 1 70 ? 42.608 -11.993 -14.734 1.00 53.88 70 ALA A O 1
ATOM 545 N N . ALA A 1 71 ? 42.952 -14.186 -15.137 1.00 59.41 71 ALA A N 1
ATOM 546 C CA . ALA A 1 71 ? 43.677 -14.447 -13.903 1.00 59.41 71 ALA A CA 1
ATOM 547 C C . ALA A 1 71 ? 44.962 -13.608 -13.903 1.00 59.41 71 ALA A C 1
ATOM 549 O O . ALA A 1 71 ? 45.825 -13.773 -14.766 1.00 59.41 71 ALA A O 1
ATOM 550 N N . ARG A 1 72 ? 45.081 -12.669 -12.959 1.00 59.66 72 ARG A N 1
ATOM 551 C CA . ARG A 1 72 ? 46.323 -11.913 -12.779 1.00 59.66 72 ARG A CA 1
ATOM 552 C C . ARG A 1 72 ? 47.357 -12.858 -12.159 1.00 59.66 72 ARG A C 1
ATOM 554 O O . ARG A 1 72 ? 47.055 -13.422 -11.107 1.00 59.66 72 ARG A O 1
ATOM 561 N N . PRO A 1 73 ? 48.551 -13.038 -12.751 1.00 54.28 73 PRO A N 1
ATOM 562 C CA . PRO A 1 73 ? 49.580 -13.861 -12.134 1.00 54.28 73 PRO A CA 1
ATOM 563 C C . PRO A 1 73 ? 50.034 -13.201 -10.828 1.00 54.28 73 PRO A C 1
ATOM 565 O O . PRO A 1 73 ? 50.536 -12.075 -10.827 1.00 54.28 73 PRO A O 1
ATOM 568 N N . ALA A 1 74 ? 49.829 -13.895 -9.709 1.00 58.47 74 ALA A N 1
ATOM 569 C CA . ALA A 1 74 ? 50.432 -13.541 -8.435 1.00 58.47 74 ALA A CA 1
ATOM 570 C C . ALA A 1 74 ? 51.906 -13.959 -8.483 1.00 58.47 74 ALA A C 1
ATOM 572 O O . ALA A 1 74 ? 52.248 -15.114 -8.247 1.00 58.47 74 ALA A O 1
ATOM 573 N N . TRP A 1 75 ? 52.787 -13.026 -8.835 1.00 48.97 75 TRP A N 1
ATOM 574 C CA . TRP A 1 75 ? 54.216 -13.211 -8.625 1.00 48.97 75 TRP A CA 1
ATOM 575 C C . TRP A 1 75 ? 54.522 -12.980 -7.146 1.00 48.97 75 TRP A C 1
ATOM 577 O O . TRP A 1 75 ? 54.483 -11.839 -6.695 1.00 48.97 75 TRP A O 1
ATOM 587 N N . HIS A 1 76 ? 54.801 -14.054 -6.408 1.00 53.69 76 HIS A N 1
ATOM 588 C CA . HIS A 1 76 ? 55.982 -14.175 -5.547 1.00 53.69 76 HIS A CA 1
ATOM 589 C C . HIS A 1 76 ? 56.202 -15.651 -5.202 1.00 53.69 76 HIS A C 1
ATOM 591 O O . HIS A 1 76 ? 55.354 -16.325 -4.623 1.00 53.69 76 HIS A O 1
ATOM 597 N N . VAL A 1 77 ? 57.356 -16.128 -5.655 1.00 59.06 77 VAL A N 1
ATOM 598 C CA . VAL A 1 77 ? 57.894 -17.476 -5.506 1.00 59.06 77 VAL A CA 1
ATOM 599 C C . VAL A 1 77 ? 58.409 -17.664 -4.075 1.00 59.06 77 VAL A C 1
ATOM 601 O O . VAL A 1 77 ? 58.886 -16.722 -3.447 1.00 59.06 77 VAL A O 1
ATOM 604 N N . TYR A 1 78 ? 58.269 -18.896 -3.594 1.00 50.50 78 TYR A N 1
ATOM 605 C CA . TYR A 1 78 ? 58.682 -19.443 -2.306 1.00 50.50 78 TYR A CA 1
ATOM 606 C C . TYR A 1 78 ? 60.060 -18.980 -1.810 1.00 50.50 78 TYR A C 1
ATOM 608 O O . TYR A 1 78 ? 61.027 -18.919 -2.568 1.00 50.50 78 TYR A O 1
ATOM 616 N N . GLY A 1 79 ? 60.122 -18.719 -0.500 1.00 42.16 79 GLY A N 1
ATOM 617 C CA . GLY A 1 79 ? 61.349 -18.485 0.251 1.00 42.16 79 GLY A CA 1
ATOM 618 C C . GLY A 1 79 ? 62.324 -19.658 0.162 1.00 42.16 79 GLY A C 1
ATOM 619 O O . GLY A 1 79 ? 61.934 -20.825 0.209 1.00 42.16 79 GLY A O 1
ATOM 620 N N . CYS A 1 80 ? 63.596 -19.298 0.028 1.00 39.25 80 CYS A N 1
ATOM 621 C CA . CYS A 1 80 ? 64.764 -20.160 0.109 1.00 39.25 80 CYS A CA 1
ATOM 622 C C . CYS A 1 80 ? 65.595 -19.717 1.326 1.00 39.25 80 CYS A C 1
ATOM 624 O O . CYS A 1 80 ? 65.634 -18.515 1.604 1.00 39.25 80 CYS A O 1
ATOM 626 N N . ALA A 1 81 ? 66.287 -20.691 1.928 1.00 38.50 81 ALA A N 1
ATOM 627 C CA . ALA A 1 81 ? 67.193 -20.646 3.087 1.00 38.50 81 ALA A CA 1
ATOM 628 C C . ALA A 1 81 ? 66.547 -20.812 4.471 1.00 38.50 81 ALA A C 1
ATOM 630 O O . ALA A 1 81 ? 65.791 -19.921 4.914 1.00 38.50 81 ALA A O 1
#

Secondary structure (DSSP, 8-state):
-TT-EEEEEEESS---SS--EEEEE-TTS-EEEEEEPP-SSEEEEEEE--PPPPP---HHHHHHHHTTSPPPP--------